Protein AF-A0A0E3M700-F1 (afdb_monomer_lite)

pLDDT: mean 76.42, std 15.94, range [44.44, 92.12]

Secondary structure (DSSP, 8-state):
--HHHHHHHHHHHHHHHHHHHHHHHHHHTT--HHHHHHHTT--HHHHHHHHHHHS-----

Organism: Clostridium scatologenes (NCBI:txid1548)

Sequence (60 aa):
MTLLERDREKIEEGREEAIKQLILKQYSKGLSIEYIAEINEFDVEYVRDIVKNNTPKINN

Foldseek 3Di:
DDPVVVVVVVVVVVVVVVVLVVLVVCVVVVDDLVRSCVVVVHDSVVSVCSNVVPPPPPPD

Structure (mmCIF, N/CA/C/O backbone):
data_AF-A0A0E3M700-F1
#
_entry.id   AF-A0A0E3M700-F1
#
loop_
_atom_site.group_PDB
_atom_site.id
_atom_site.type_symbol
_atom_site.label_atom_id
_atom_site.label_alt_id
_atom_site.label_comp_id
_atom_site.label_asym_id
_atom_site.label_entity_id
_atom_site.label_seq_id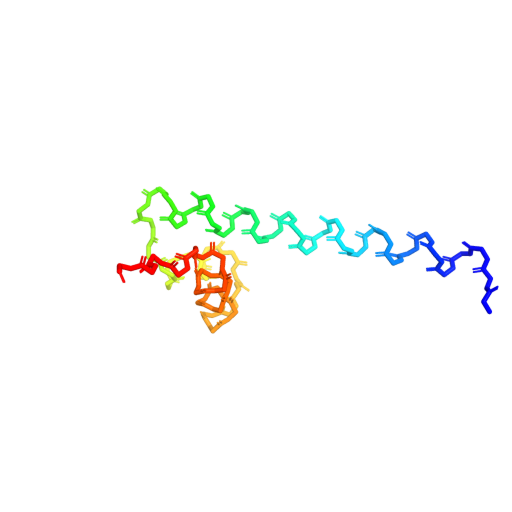
_atom_site.pdbx_PDB_ins_code
_atom_site.Cartn_x
_atom_site.Cartn_y
_atom_site.Cartn_z
_atom_site.occupancy
_atom_site.B_iso_or_equiv
_atom_site.auth_seq_id
_atom_site.auth_comp_id
_atom_site.auth_asym_id
_atom_site.auth_atom_id
_atom_site.pdbx_PDB_model_num
ATOM 1 N N . MET A 1 1 ? 26.051 -17.168 -7.184 1.00 47.09 1 MET A N 1
ATOM 2 C CA . MET A 1 1 ? 25.978 -15.880 -6.473 1.00 47.09 1 MET A CA 1
ATOM 3 C C . MET A 1 1 ? 27.070 -14.965 -6.978 1.00 47.09 1 MET A C 1
ATOM 5 O O . MET A 1 1 ? 28.201 -14.998 -6.505 1.00 47.09 1 MET A O 1
ATOM 9 N N . THR A 1 2 ? 26.730 -14.214 -8.013 1.00 55.34 2 THR A N 1
ATOM 10 C CA . THR A 1 2 ? 27.566 -13.165 -8.593 1.00 55.34 2 THR A CA 1
ATOM 11 C C . THR A 1 2 ? 27.304 -11.841 -7.876 1.00 55.34 2 THR A C 1
ATOM 13 O O . THR A 1 2 ? 26.237 -11.631 -7.303 1.00 55.34 2 THR A O 1
ATOM 16 N N . LEU A 1 3 ? 28.280 -10.930 -7.907 1.00 54.47 3 LEU A N 1
ATOM 17 C CA . LEU A 1 3 ? 28.200 -9.598 -7.291 1.00 54.47 3 LEU A CA 1
ATOM 18 C C . LEU A 1 3 ? 26.979 -8.779 -7.775 1.00 54.47 3 LEU A C 1
ATOM 20 O O . LEU A 1 3 ? 26.507 -7.903 -7.065 1.00 54.47 3 LEU A O 1
ATOM 24 N N . LEU A 1 4 ? 26.449 -9.112 -8.957 1.00 54.97 4 LEU A N 1
ATOM 25 C CA . LEU A 1 4 ? 25.312 -8.457 -9.610 1.00 54.97 4 LEU A CA 1
ATOM 26 C C . LEU A 1 4 ? 23.950 -8.821 -9.000 1.00 54.97 4 LEU A C 1
ATOM 28 O O . LEU A 1 4 ? 23.008 -8.042 -9.114 1.00 54.97 4 LEU A O 1
ATOM 32 N N . GLU A 1 5 ? 23.829 -9.989 -8.363 1.00 52.50 5 GLU A N 1
ATOM 33 C CA . GLU A 1 5 ? 22.564 -10.430 -7.756 1.00 52.50 5 GLU A CA 1
ATOM 34 C C . GLU A 1 5 ? 22.272 -9.652 -6.463 1.00 52.50 5 GLU A C 1
ATOM 36 O O . GLU A 1 5 ? 21.133 -9.268 -6.220 1.00 52.50 5 GLU 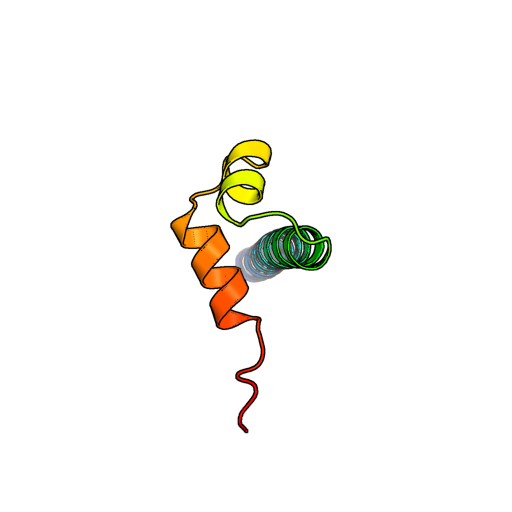A O 1
ATOM 41 N N . ARG A 1 6 ? 23.314 -9.313 -5.688 1.00 53.72 6 ARG A N 1
ATOM 42 C CA . ARG A 1 6 ? 23.184 -8.535 -4.440 1.00 53.72 6 ARG A CA 1
ATOM 43 C C . ARG A 1 6 ? 22.776 -7.077 -4.655 1.00 53.72 6 ARG A C 1
ATOM 45 O O . ARG A 1 6 ? 22.181 -6.481 -3.763 1.00 53.72 6 ARG A O 1
ATOM 52 N N . ASP A 1 7 ? 23.125 -6.497 -5.800 1.00 53.31 7 ASP A N 1
ATOM 53 C CA . ASP A 1 7 ? 22.786 -5.105 -6.111 1.00 53.31 7 ASP A CA 1
ATOM 54 C C . ASP A 1 7 ? 21.329 -4.964 -6.572 1.00 53.31 7 ASP A C 1
ATOM 56 O O . ASP A 1 7 ? 20.667 -3.988 -6.235 1.00 53.31 7 ASP A O 1
ATOM 60 N N . ARG A 1 8 ? 20.791 -5.967 -7.282 1.00 52.16 8 ARG A N 1
ATOM 61 C CA . ARG A 1 8 ? 19.381 -5.967 -7.706 1.00 52.16 8 ARG A CA 1
ATOM 62 C C . ARG A 1 8 ? 18.420 -6.076 -6.527 1.00 52.16 8 ARG A C 1
ATOM 64 O O . ARG A 1 8 ? 17.440 -5.341 -6.493 1.00 52.16 8 ARG A O 1
ATOM 71 N N . GLU A 1 9 ? 18.738 -6.926 -5.554 1.00 54.97 9 GLU A N 1
ATOM 72 C CA . GLU A 1 9 ? 17.895 -7.160 -4.373 1.00 54.97 9 GLU A CA 1
ATOM 73 C C . GLU A 1 9 ? 17.688 -5.870 -3.557 1.00 54.97 9 GLU A C 1
ATOM 75 O O . GLU A 1 9 ? 16.561 -5.497 -3.244 1.00 54.97 9 GLU A O 1
ATOM 80 N N . LYS A 1 10 ? 18.755 -5.084 -3.359 1.00 56.97 10 LYS A N 1
ATOM 81 C CA . LYS A 1 10 ? 18.682 -3.797 -2.643 1.00 56.97 10 LYS A CA 1
ATOM 82 C C . LYS A 1 10 ? 17.862 -2.724 -3.361 1.00 56.97 10 LYS A C 1
ATOM 84 O O . LYS A 1 10 ? 17.310 -1.832 -2.718 1.00 56.97 10 LYS A O 1
ATOM 89 N N . ILE A 1 11 ? 17.826 -2.760 -4.691 1.00 59.72 11 ILE A N 1
ATOM 90 C CA . ILE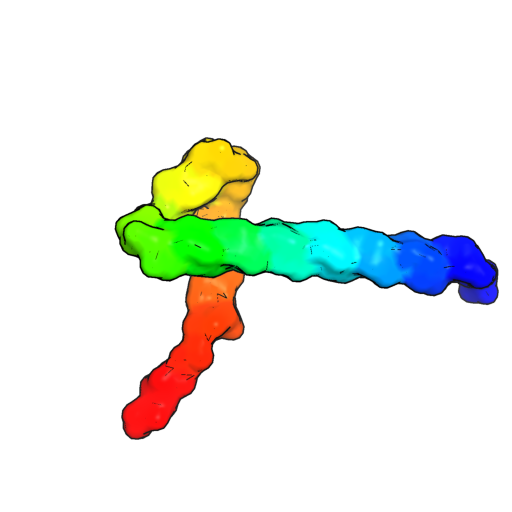 A 1 11 ? 17.059 -1.796 -5.492 1.00 59.72 11 ILE A CA 1
ATOM 91 C C . ILE A 1 11 ? 15.564 -2.135 -5.436 1.00 59.72 11 ILE A C 1
ATOM 93 O O . ILE A 1 11 ? 14.726 -1.230 -5.417 1.00 59.72 11 ILE A O 1
ATOM 97 N N . GLU A 1 12 ? 15.235 -3.424 -5.391 1.00 59.91 12 GLU A N 1
ATOM 98 C CA . GLU A 1 12 ? 13.859 -3.915 -5.349 1.00 59.91 12 GLU A CA 1
ATOM 99 C C . GLU A 1 12 ? 13.202 -3.622 -3.991 1.00 59.91 12 GLU A C 1
ATOM 101 O O . GLU A 1 12 ? 12.115 -3.039 -3.955 1.00 59.91 12 GLU A O 1
ATOM 106 N N . GLU A 1 13 ? 13.924 -3.848 -2.886 1.00 62.00 13 GLU A N 1
ATOM 107 C CA . GLU A 1 13 ? 13.469 -3.484 -1.534 1.00 62.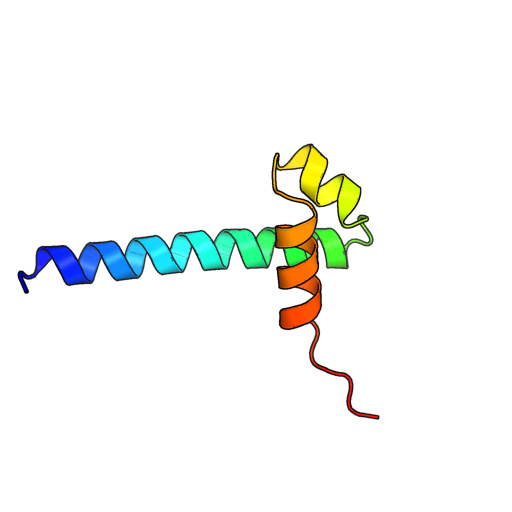00 13 GLU A CA 1
ATOM 108 C C . GLU A 1 13 ? 13.165 -1.980 -1.409 1.00 62.00 13 GLU A C 1
ATOM 110 O O . GLU A 1 13 ? 12.128 -1.582 -0.873 1.00 62.00 13 GLU A O 1
ATOM 115 N N . GLY A 1 14 ? 14.022 -1.119 -1.972 1.00 68.19 14 GLY A N 1
ATOM 116 C CA . GLY A 1 14 ? 13.828 0.334 -1.924 1.00 68.19 14 GLY A CA 1
ATOM 117 C C . GLY A 1 14 ? 12.582 0.818 -2.676 1.00 68.19 14 GLY A C 1
ATOM 118 O O . GLY A 1 14 ? 11.971 1.819 -2.292 1.00 68.19 14 GLY A O 1
ATOM 119 N N . ARG A 1 15 ? 12.171 0.105 -3.732 1.00 71.50 15 ARG A N 1
ATOM 120 C CA . ARG A 1 15 ? 10.939 0.410 -4.472 1.00 71.50 15 ARG A CA 1
ATOM 121 C C . ARG A 1 15 ? 9.694 0.006 -3.695 1.00 71.50 15 ARG A C 1
ATOM 123 O O . ARG A 1 15 ? 8.755 0.799 -3.624 1.00 71.50 15 ARG A O 1
ATOM 130 N N . GLU A 1 16 ? 9.686 -1.185 -3.106 1.00 74.88 16 GLU A N 1
ATOM 131 C CA . GLU A 1 16 ? 8.554 -1.644 -2.298 1.00 74.88 16 GLU A CA 1
ATOM 132 C C . GLU A 1 16 ? 8.334 -0.761 -1.067 1.00 74.88 16 GLU A C 1
ATOM 134 O O . GLU A 1 16 ? 7.199 -0.397 -0.749 1.00 74.88 16 GLU A O 1
ATOM 139 N N . GLU A 1 17 ? 9.413 -0.355 -0.398 1.00 79.62 17 GLU A N 1
ATOM 140 C CA . GLU A 1 17 ? 9.337 0.521 0.770 1.00 79.62 17 GLU A CA 1
ATOM 141 C C . GLU A 1 17 ? 8.757 1.900 0.411 1.00 79.62 17 GLU A C 1
ATOM 143 O O . GLU A 1 17 ? 7.907 2.438 1.127 1.00 79.62 17 GLU A O 1
ATOM 148 N N . ALA A 1 18 ? 9.151 2.458 -0.739 1.00 83.88 18 ALA A N 1
ATOM 149 C CA . ALA A 1 18 ? 8.624 3.729 -1.228 1.00 83.88 18 ALA A CA 1
ATOM 150 C C . ALA A 1 18 ? 7.116 3.662 -1.519 1.00 83.88 18 ALA A C 1
ATOM 152 O O . ALA A 1 18 ? 6.382 4.598 -1.189 1.00 83.88 18 ALA A O 1
ATOM 153 N N . ILE A 1 19 ? 6.639 2.548 -2.087 1.00 84.62 19 ILE A N 1
ATOM 154 C CA . ILE A 1 19 ? 5.210 2.322 -2.353 1.00 84.62 19 ILE A CA 1
ATOM 155 C C . ILE A 1 19 ? 4.433 2.210 -1.036 1.00 84.62 19 ILE A C 1
ATOM 157 O O . ILE A 1 19 ? 3.409 2.878 -0.864 1.00 84.62 19 ILE A O 1
ATOM 161 N N . LYS A 1 20 ? 4.948 1.444 -0.065 1.00 85.62 20 LYS A N 1
ATOM 162 C CA . LYS A 1 20 ? 4.348 1.324 1.275 1.00 85.62 20 LYS A CA 1
ATOM 163 C C . LYS A 1 20 ? 4.218 2.689 1.952 1.00 85.62 20 LYS A C 1
ATOM 165 O O . LYS A 1 20 ? 3.137 3.050 2.414 1.00 85.62 20 LYS A O 1
ATOM 170 N N . GLN A 1 21 ? 5.289 3.481 1.953 1.00 87.06 21 GLN A N 1
ATOM 171 C CA . GLN A 1 21 ? 5.295 4.837 2.512 1.00 87.06 21 GLN A CA 1
ATOM 172 C C . GLN A 1 21 ? 4.293 5.762 1.806 1.00 87.06 21 GLN A C 1
ATOM 174 O O . GLN A 1 21 ? 3.606 6.547 2.462 1.00 87.06 21 GLN A O 1
ATOM 179 N N . LEU A 1 22 ? 4.167 5.661 0.480 1.00 87.88 22 LEU A N 1
ATOM 180 C CA . LEU A 1 22 ? 3.201 6.437 -0.296 1.00 87.88 22 LEU A CA 1
ATOM 181 C C . LEU A 1 22 ? 1.758 6.122 0.127 1.00 87.88 22 LEU A C 1
ATOM 183 O O . LEU A 1 22 ? 0.984 7.045 0.392 1.00 87.88 22 LEU A O 1
ATOM 187 N N . ILE A 1 23 ? 1.413 4.836 0.216 1.00 88.88 23 ILE A N 1
ATOM 188 C CA . ILE A 1 23 ? 0.085 4.363 0.627 1.00 88.88 23 ILE A CA 1
ATOM 189 C C . ILE A 1 23 ? -0.241 4.850 2.040 1.00 88.88 23 ILE A C 1
ATOM 191 O O . ILE A 1 23 ? -1.290 5.455 2.264 1.00 88.88 23 ILE A O 1
ATOM 195 N N . LEU A 1 24 ? 0.681 4.668 2.986 1.00 87.00 24 LEU A N 1
ATOM 196 C CA . LEU A 1 24 ? 0.483 5.077 4.378 1.00 87.00 24 LEU A CA 1
ATOM 197 C C . LEU A 1 24 ? 0.358 6.591 4.523 1.00 87.00 24 LEU A C 1
ATOM 199 O O . LEU A 1 24 ? -0.485 7.069 5.276 1.00 87.00 24 LEU A O 1
ATOM 203 N N . LYS A 1 25 ? 1.142 7.366 3.766 1.00 89.62 25 LYS A N 1
ATOM 204 C CA . LYS A 1 25 ? 1.049 8.830 3.755 1.00 89.62 25 LYS A CA 1
ATOM 205 C C . LYS A 1 25 ? -0.298 9.307 3.223 1.00 89.62 25 LYS A C 1
ATOM 207 O O . LYS A 1 25 ? -0.834 10.288 3.728 1.00 89.62 25 LYS A O 1
ATOM 212 N N . GLN A 1 26 ? -0.838 8.647 2.202 1.00 89.25 26 GLN A N 1
ATOM 213 C CA . GLN A 1 26 ? -2.162 8.958 1.670 1.00 89.25 26 GLN A CA 1
ATOM 214 C C . GLN A 1 26 ? -3.270 8.572 2.651 1.00 89.25 26 GLN A C 1
ATOM 216 O O . GLN A 1 26 ? -4.149 9.385 2.930 1.00 89.25 26 GLN A O 1
ATOM 221 N N . TYR A 1 27 ? -3.174 7.390 3.253 1.00 89.00 27 TYR A N 1
ATOM 222 C CA . TYR A 1 27 ? -4.118 6.934 4.269 1.00 89.00 27 TYR A CA 1
ATOM 223 C C . TYR A 1 27 ? -4.101 7.842 5.508 1.00 89.00 27 TYR A C 1
ATOM 225 O O . TYR A 1 27 ? -5.145 8.264 5.995 1.00 89.00 27 TYR A O 1
ATOM 233 N N . SER A 1 28 ? -2.914 8.265 5.952 1.00 85.50 28 SER A N 1
ATOM 234 C CA . SER A 1 28 ? -2.741 9.216 7.056 1.00 85.50 28 SER A CA 1
ATOM 235 C C . SER A 1 28 ? -3.303 10.611 6.760 1.00 85.50 28 SER A C 1
ATOM 237 O O . SER A 1 28 ? -3.563 11.359 7.699 1.00 85.50 28 SER A O 1
ATOM 239 N N . LYS A 1 29 ? -3.496 10.985 5.488 1.00 88.12 29 LYS A N 1
ATOM 240 C CA . LYS A 1 29 ? -4.207 12.218 5.107 1.00 88.12 29 LYS A CA 1
ATOM 241 C C . LYS A 1 29 ? -5.733 12.082 5.211 1.00 88.12 29 LYS A C 1
ATOM 243 O O . LYS A 1 29 ? -6.429 13.062 4.966 1.00 88.12 29 LYS A O 1
ATOM 248 N N . GLY A 1 30 ? -6.243 10.899 5.556 1.00 87.44 30 GLY A N 1
ATOM 249 C CA . GLY A 1 30 ? -7.673 10.601 5.633 1.00 87.44 30 GLY A CA 1
ATOM 250 C C . GLY A 1 30 ? -8.280 10.119 4.314 1.00 87.44 30 GLY A C 1
ATOM 251 O O . GLY A 1 30 ? -9.497 10.170 4.163 1.00 87.44 30 GLY A O 1
ATOM 252 N N . LEU A 1 31 ? -7.462 9.677 3.351 1.00 90.00 31 LEU A N 1
ATOM 253 C CA . LEU A 1 31 ? -7.963 9.075 2.114 1.00 90.00 31 LEU A CA 1
ATOM 254 C C . LEU A 1 31 ? -8.400 7.624 2.366 1.00 90.00 31 LEU A C 1
ATOM 256 O O . LEU A 1 31 ? -7.712 6.868 3.054 1.00 90.00 31 LEU A O 1
ATOM 260 N N . SER A 1 32 ? -9.528 7.227 1.776 1.00 91.44 32 SER A N 1
ATOM 261 C CA . SER A 1 32 ? -10.024 5.849 1.839 1.00 91.44 32 SER A CA 1
ATOM 262 C C . SER A 1 32 ? -9.110 4.892 1.075 1.00 91.44 32 SER A C 1
ATOM 264 O O . SER A 1 32 ? -8.569 5.244 0.029 1.00 91.44 32 SER A O 1
ATOM 266 N N . ILE A 1 33 ? -8.998 3.652 1.557 1.00 91.06 33 ILE A N 1
ATOM 267 C CA . ILE A 1 33 ? -8.207 2.582 0.921 1.00 91.06 33 ILE A CA 1
ATOM 268 C C . ILE A 1 33 ? -8.601 2.404 -0.553 1.00 91.06 33 ILE A C 1
ATOM 270 O O . ILE A 1 33 ? -7.728 2.315 -1.408 1.00 91.06 33 ILE A O 1
ATOM 274 N N . GLU A 1 34 ? -9.903 2.412 -0.849 1.00 91.69 34 GLU A N 1
ATOM 275 C CA . GLU A 1 34 ? -10.448 2.267 -2.207 1.00 91.69 34 GLU A CA 1
ATOM 276 C C . GLU A 1 34 ? -9.992 3.399 -3.133 1.00 91.69 34 GLU A C 1
ATOM 278 O O . GLU A 1 34 ? -9.575 3.151 -4.257 1.00 91.69 34 GLU A O 1
ATOM 283 N N . TYR A 1 35 ? -9.988 4.636 -2.631 1.00 92.12 35 TYR A N 1
ATOM 284 C CA . TYR A 1 35 ? -9.538 5.797 -3.395 1.00 92.12 35 TYR A CA 1
ATOM 285 C C . TYR A 1 35 ? -8.027 5.755 -3.651 1.00 92.12 35 TYR A C 1
ATOM 287 O O . TYR A 1 35 ? -7.574 6.045 -4.750 1.00 92.12 35 TYR A O 1
ATOM 295 N N . ILE A 1 36 ? -7.230 5.357 -2.655 1.00 89.69 36 ILE A N 1
ATOM 296 C CA . ILE A 1 36 ? -5.774 5.203 -2.811 1.00 89.69 36 ILE A CA 1
ATOM 297 C C . ILE A 1 36 ? -5.458 4.113 -3.838 1.00 89.69 36 ILE A C 1
ATOM 299 O O . ILE A 1 36 ? -4.549 4.287 -4.648 1.00 89.69 36 ILE A O 1
ATOM 303 N N . ALA A 1 37 ? -6.198 3.007 -3.803 1.00 91.88 37 ALA A N 1
ATOM 304 C CA . ALA A 1 37 ? -6.071 1.923 -4.764 1.00 91.88 37 ALA A CA 1
ATOM 305 C C . ALA A 1 37 ? -6.409 2.396 -6.186 1.00 91.88 37 ALA A C 1
ATOM 307 O O . ALA A 1 37 ? -5.608 2.200 -7.092 1.00 91.88 37 ALA A O 1
ATOM 308 N N . GLU A 1 38 ? -7.525 3.109 -6.360 1.00 91.75 38 GLU A N 1
ATOM 309 C CA . GLU A 1 38 ? -7.965 3.625 -7.659 1.00 91.75 38 GLU A CA 1
ATOM 310 C C . GLU A 1 38 ? -6.963 4.615 -8.271 1.00 91.75 38 GLU A C 1
ATOM 312 O O . GLU A 1 38 ? -6.533 4.433 -9.407 1.00 91.75 38 GLU A O 1
ATOM 317 N N . ILE A 1 39 ? -6.526 5.636 -7.522 1.00 91.12 39 ILE A N 1
ATOM 318 C CA . ILE A 1 39 ? -5.667 6.692 -8.088 1.00 91.12 39 ILE A CA 1
ATOM 319 C C . ILE A 1 39 ? -4.235 6.226 -8.383 1.00 91.12 39 ILE A C 1
ATOM 321 O O . ILE A 1 39 ? -3.522 6.894 -9.128 1.00 91.12 39 ILE A O 1
ATOM 325 N N . ASN A 1 40 ? -3.787 5.140 -7.746 1.00 85.56 40 ASN A N 1
ATOM 326 C CA . ASN A 1 40 ? -2.448 4.581 -7.946 1.00 85.56 40 ASN A CA 1
ATOM 327 C C . ASN A 1 40 ? -2.481 3.257 -8.730 1.00 85.56 40 ASN A C 1
ATOM 329 O O . ASN A 1 40 ? -1.441 2.613 -8.842 1.00 85.56 40 ASN A O 1
ATOM 333 N N . GLU A 1 41 ? -3.653 2.849 -9.233 1.00 88.25 41 GLU A N 1
ATOM 334 C CA . GLU A 1 41 ? -3.874 1.572 -9.929 1.00 88.25 41 GLU A CA 1
ATOM 335 C C . GLU A 1 41 ? -3.324 0.363 -9.145 1.00 88.25 41 GLU A C 1
ATOM 337 O O . GLU A 1 41 ? -2.781 -0.590 -9.705 1.00 88.25 41 GLU A O 1
ATOM 342 N N . PHE A 1 42 ? -3.449 0.416 -7.817 1.00 88.44 42 PHE A N 1
ATOM 343 C CA . PHE A 1 42 ? -3.080 -0.676 -6.926 1.00 88.44 42 PHE A CA 1
ATOM 344 C C . PHE A 1 42 ? -4.280 -1.553 -6.609 1.00 88.44 42 PHE A C 1
ATOM 346 O O . PHE A 1 42 ? -5.431 -1.120 -6.638 1.00 88.44 42 PHE A O 1
ATOM 353 N N . ASP A 1 43 ? -3.993 -2.789 -6.220 1.00 91.50 43 ASP A N 1
ATOM 354 C CA . ASP A 1 43 ? -5.025 -3.678 -5.720 1.00 91.50 43 ASP A CA 1
ATOM 355 C C . ASP A 1 43 ? -5.531 -3.196 -4.350 1.00 91.50 43 ASP A C 1
ATOM 357 O O . ASP A 1 43 ? -4.746 -2.886 -3.446 1.00 91.50 43 ASP A O 1
ATOM 361 N N . VAL A 1 44 ? -6.853 -3.144 -4.179 1.00 90.62 44 VAL A N 1
ATOM 362 C CA . VAL A 1 44 ? -7.482 -2.747 -2.911 1.00 90.62 44 VAL A CA 1
ATOM 363 C C . VAL A 1 44 ? -7.035 -3.667 -1.775 1.00 90.62 44 VAL A C 1
ATOM 365 O O . VAL A 1 44 ? -6.828 -3.194 -0.652 1.00 90.62 44 VAL A O 1
ATOM 368 N N . GLU A 1 45 ? -6.851 -4.964 -2.042 1.00 90.06 45 GLU A N 1
ATOM 369 C CA . GLU A 1 45 ? -6.361 -5.908 -1.038 1.00 90.06 45 GLU A CA 1
ATOM 370 C C . GLU A 1 45 ? -4.919 -5.601 -0.634 1.00 90.06 45 GLU A C 1
ATOM 372 O O . GLU A 1 45 ? -4.609 -5.608 0.557 1.00 90.06 45 GLU A O 1
ATOM 377 N N . TYR A 1 46 ? -4.066 -5.235 -1.593 1.00 89.44 46 TYR A N 1
ATOM 378 C CA . TYR A 1 46 ? -2.674 -4.864 -1.335 1.00 89.44 46 TYR A CA 1
ATOM 379 C C . TYR A 1 46 ? -2.566 -3.603 -0.467 1.00 89.44 46 TYR A C 1
ATOM 381 O O . TYR A 1 46 ? -1.851 -3.579 0.536 1.00 89.44 46 TYR A O 1
ATOM 389 N N . VAL A 1 47 ? -3.335 -2.560 -0.796 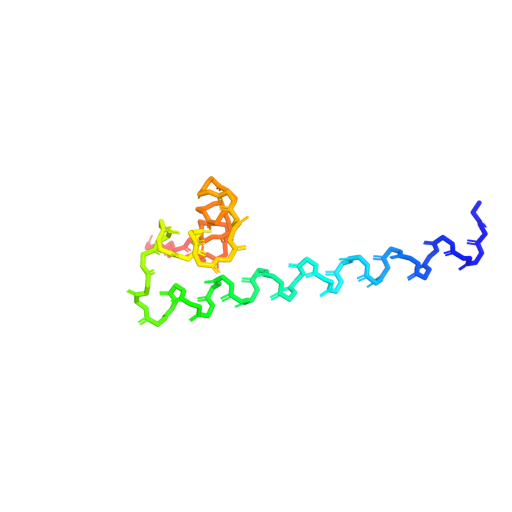1.00 88.19 47 VAL A N 1
ATOM 390 C CA . VAL A 1 47 ? -3.381 -1.316 -0.008 1.00 88.19 47 VAL A CA 1
ATOM 391 C C . VAL A 1 47 ? -3.915 -1.591 1.402 1.00 88.19 47 VAL A C 1
ATOM 393 O O . VAL A 1 47 ? -3.364 -1.092 2.387 1.00 88.19 47 VAL A O 1
ATOM 396 N N . ARG A 1 48 ? -4.963 -2.418 1.525 1.00 89.75 48 ARG A N 1
ATOM 397 C CA . ARG A 1 48 ? -5.532 -2.825 2.818 1.00 89.75 48 ARG A CA 1
ATOM 398 C C . ARG A 1 48 ? -4.520 -3.583 3.671 1.00 89.75 48 ARG A C 1
ATOM 400 O O . ARG A 1 48 ? -4.448 -3.324 4.873 1.00 89.75 48 ARG A O 1
ATOM 407 N N . ASP A 1 49 ? -3.784 -4.515 3.078 1.00 89.88 49 ASP A N 1
ATOM 408 C CA . ASP A 1 49 ? -2.770 -5.307 3.769 1.00 89.88 49 ASP A CA 1
ATOM 409 C C . ASP A 1 49 ? -1.643 -4.413 4.300 1.00 89.88 49 ASP A C 1
ATOM 411 O O . ASP A 1 49 ? -1.323 -4.476 5.486 1.00 89.88 49 ASP A O 1
ATOM 415 N N . ILE A 1 50 ? -1.146 -3.474 3.486 1.00 87.38 50 ILE A N 1
ATOM 416 C CA . ILE A 1 50 ? -0.136 -2.492 3.911 1.00 87.38 50 ILE A CA 1
ATOM 417 C C . ILE A 1 50 ? -0.637 -1.653 5.084 1.00 87.38 50 ILE A C 1
ATOM 419 O O . ILE A 1 50 ? 0.061 -1.518 6.088 1.00 87.38 50 ILE A O 1
ATOM 423 N N . VAL A 1 51 ? -1.848 -1.101 4.996 1.00 86.00 51 VAL A N 1
ATOM 424 C CA . VAL A 1 51 ? -2.412 -0.281 6.076 1.00 86.00 51 VAL A CA 1
ATOM 425 C C . VAL A 1 51 ? -2.594 -1.100 7.359 1.00 86.00 51 VAL A C 1
ATOM 427 O O . VAL A 1 51 ? -2.276 -0.604 8.440 1.00 86.00 51 VAL A O 1
ATOM 430 N N . LYS A 1 52 ? -3.054 -2.356 7.267 1.00 86.06 52 LYS A N 1
ATOM 431 C CA . LYS A 1 52 ? -3.224 -3.256 8.422 1.00 86.06 52 LYS A CA 1
ATOM 432 C C . LYS A 1 52 ? -1.906 -3.717 9.044 1.00 86.06 52 LYS A C 1
ATOM 434 O O . LYS A 1 52 ? -1.823 -3.798 10.263 1.00 86.06 52 LYS A O 1
ATOM 439 N N . ASN A 1 53 ? -0.906 -4.044 8.231 1.00 80.81 53 ASN A N 1
ATOM 440 C CA . ASN A 1 53 ? 0.378 -4.556 8.708 1.00 80.81 53 ASN A CA 1
ATOM 441 C C . ASN A 1 53 ? 1.302 -3.444 9.222 1.00 80.81 53 ASN A C 1
ATOM 443 O O . ASN A 1 53 ? 2.199 -3.721 10.013 1.00 80.81 53 ASN A O 1
ATOM 447 N N . ASN A 1 54 ? 1.082 -2.193 8.804 1.00 70.75 54 ASN A N 1
ATOM 448 C CA . ASN A 1 54 ? 1.879 -1.043 9.239 1.00 70.75 54 ASN A CA 1
ATOM 449 C C . ASN A 1 54 ? 1.197 -0.180 10.310 1.00 70.75 54 ASN A C 1
ATOM 451 O O . ASN A 1 54 ? 1.852 0.650 10.935 1.00 70.75 54 ASN A O 1
ATOM 455 N N . THR A 1 55 ? -0.104 -0.358 10.564 1.00 61.56 55 THR A N 1
ATOM 456 C CA . THR A 1 55 ? -0.689 0.196 11.787 1.00 61.56 55 THR A CA 1
ATOM 457 C C . THR A 1 55 ? -0.143 -0.618 12.957 1.00 61.56 55 THR A C 1
ATOM 459 O O . THR A 1 55 ? -0.396 -1.825 13.017 1.00 61.56 55 THR A O 1
ATOM 462 N N . PRO A 1 56 ? 0.634 -0.017 13.883 1.00 54.94 56 PRO A N 1
ATOM 463 C CA . PRO A 1 56 ? 1.026 -0.733 15.081 1.00 54.94 56 PRO A CA 1
ATOM 464 C C . PRO A 1 56 ? -0.271 -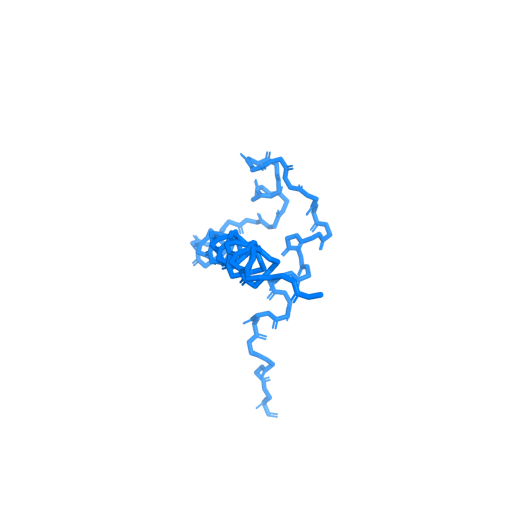1.203 15.723 1.00 54.94 56 PRO A C 1
ATOM 466 O O . PRO A 1 56 ? -1.186 -0.397 15.915 1.00 54.94 56 PRO A O 1
ATOM 469 N N . LYS A 1 57 ? -0.378 -2.510 15.994 1.00 52.16 57 LYS A N 1
ATOM 470 C CA . LYS A 1 57 ? -1.417 -3.022 16.884 1.00 52.16 57 LYS A CA 1
ATOM 471 C C . LYS A 1 57 ? -1.367 -2.116 18.102 1.00 52.16 57 LYS A C 1
ATOM 473 O O . LYS A 1 57 ? -0.395 -2.141 18.843 1.00 52.16 57 LYS A O 1
ATOM 478 N N . ILE A 1 58 ? -2.363 -1.258 18.254 1.00 55.31 58 ILE A N 1
ATOM 479 C CA . ILE A 1 58 ? -2.551 -0.482 19.467 1.00 55.31 58 ILE A CA 1
ATOM 480 C C . ILE A 1 58 ? -3.015 -1.528 20.473 1.00 55.31 58 ILE A C 1
ATOM 482 O O . ILE A 1 58 ? -4.197 -1.848 20.571 1.00 55.31 58 ILE A O 1
ATOM 486 N N . ASN A 1 59 ? -2.046 -2.204 21.084 1.00 48.00 59 ASN A N 1
ATOM 487 C CA . ASN A 1 59 ? -2.266 -3.098 22.202 1.00 48.00 59 ASN A CA 1
ATOM 488 C C . ASN A 1 59 ? -2.665 -2.223 23.393 1.00 48.00 59 ASN A C 1
ATOM 490 O O . ASN A 1 59 ? -1.799 -1.699 24.094 1.00 48.00 59 ASN A O 1
ATOM 494 N N . ASN A 1 60 ? -3.980 -2.021 23.518 1.00 44.44 60 ASN A N 1
ATOM 495 C CA . ASN A 1 60 ? -4.648 -1.569 24.737 1.00 44.44 60 ASN A CA 1
ATOM 496 C C . ASN A 1 60 ? -4.408 -2.553 25.882 1.00 44.44 60 ASN A C 1
ATOM 498 O O . ASN A 1 60 ? -4.429 -3.777 25.612 1.00 44.44 60 ASN A O 1
#

Radius of gyration: 14.57 Å; chains: 1; bounding box: 39×28×35 Å